Protein AF-A0A2V6YAL3-F1 (afdb_monomer)

Solvent-accessible surface area (backbone atoms only — not comparable to full-atom values): 5204 Å² total; per-residue (Å²): 131,84,65,44,78,44,51,44,71,63,53,30,43,54,57,60,66,85,93,27,43,47,34,50,29,23,36,39,36,76,48,81,47,75,46,86,51,91,97,44,70,51,72,48,80,48,75,50,37,27,46,46,32,33,28,68,37,95,60,84,72,71,31,61,65,84,72,46,71,30,43,75,29,73,70,41,59,53,54,52,51,52,54,49,54,64,71,64,71,117

Secondary structure (DSSP, 8-state):
---EEEEBTTTEE--EETTEEEEEEEEEEEEEEEEEETTEEEEEEEEEEEEEEEEESSSS--BS-SPPB-EE-HHHHHHHHHHHHHHT--

Nearest PDB structures (foldseek):
  4rlc-assembly1_A  TM=2.286E-01  e=4.740E+00  Pseudomonas aeruginosa
  4o9y-assembly2_G  TM=2.443E-01  e=4.481E+00  Photorhabdus luminescens

Foldseek 3Di:
DPWDKDWAPPFWALQADVPWGKGDIKTKDKDWDWDDDPPDIDIDIDIWMKDCWTDTHDDDGTDRPDITTIDTDPVVVVVVVVVVRVVPVD

pLDDT: mean 84.69, std 11.11, range [44.47, 96.94]

Mean predicted aligned error: 6.35 Å

Sequence (90 aa):
SDDFIAPIGVYADCGRVGSDRVEGEALVAFTLFAEPNGTWTRVQVNSKMRTHMQRKGSSGKLHPAPVYQCASTGRFEANLLDAVRELVKE

Radius of gyration: 15.74 Å; Cα contacts (8 Å, |Δi|>4): 170; chains: 1; bounding box: 41×21×46 Å

Structure (mmCIF, N/CA/C/O backbone):
data_AF-A0A2V6YAL3-F1
#
_entry.id   AF-A0A2V6YAL3-F1
#
loop_
_atom_site.group_PDB
_atom_site.id
_atom_site.type_symbol
_atom_site.label_atom_id
_atom_site.label_alt_id
_atom_site.label_comp_id
_atom_site.label_asym_id
_atom_site.label_entity_id
_atom_site.label_seq_id
_atom_site.pdbx_PDB_ins_code
_atom_sit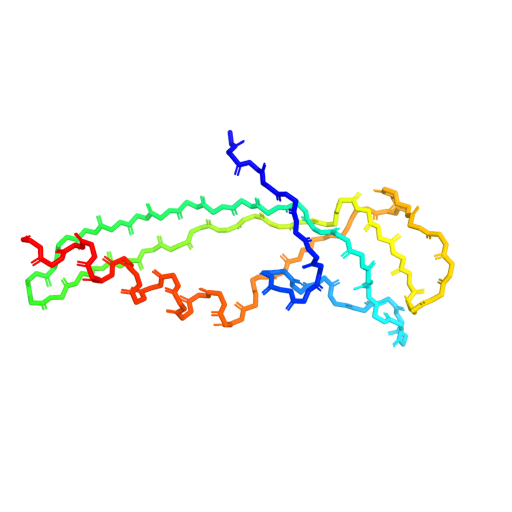e.Cartn_x
_atom_site.Cartn_y
_atom_site.Cartn_z
_atom_site.occupancy
_atom_site.B_iso_or_equiv
_atom_site.auth_seq_id
_atom_site.auth_comp_id
_atom_site.auth_asym_id
_atom_site.auth_atom_id
_atom_site.pdbx_PDB_model_num
ATOM 1 N N . SER A 1 1 ? 0.967 14.880 8.735 1.00 59.12 1 SER A N 1
ATOM 2 C CA . SER A 1 1 ? 0.622 13.595 8.109 1.00 59.12 1 SER A CA 1
ATOM 3 C C . SER A 1 1 ? 1.797 12.696 8.368 1.00 59.12 1 SER A C 1
ATOM 5 O O . SER A 1 1 ? 2.897 13.079 7.979 1.00 59.12 1 SER A O 1
ATOM 7 N N . ASP A 1 2 ? 1.592 11.603 9.098 1.00 80.00 2 ASP A N 1
ATOM 8 C CA . ASP A 1 2 ? 2.647 10.630 9.390 1.00 80.00 2 ASP A CA 1
ATOM 9 C C . ASP A 1 2 ? 2.800 9.710 8.180 1.00 80.00 2 ASP A C 1
ATOM 11 O O . ASP A 1 2 ? 2.354 8.564 8.155 1.00 80.00 2 ASP A O 1
ATOM 15 N N . ASP A 1 3 ? 3.355 10.290 7.120 1.00 85.00 3 ASP A N 1
ATOM 16 C CA . ASP A 1 3 ? 3.668 9.566 5.903 1.00 85.00 3 ASP A CA 1
ATOM 17 C C . ASP A 1 3 ? 4.863 8.651 6.192 1.00 85.00 3 ASP A C 1
ATOM 19 O O . ASP A 1 3 ? 5.900 9.106 6.682 1.00 85.00 3 ASP A O 1
ATOM 23 N N . PHE A 1 4 ? 4.751 7.371 5.848 1.00 90.38 4 PHE A N 1
ATOM 24 C CA . PHE A 1 4 ? 5.867 6.434 5.930 1.00 90.38 4 PHE A CA 1
ATOM 25 C C . PHE A 1 4 ? 6.156 5.813 4.567 1.00 90.38 4 PHE A C 1
ATOM 27 O O . PHE A 1 4 ? 5.288 5.718 3.697 1.00 90.38 4 PHE A O 1
ATOM 34 N N . ILE A 1 5 ? 7.411 5.416 4.367 1.00 94.25 5 ILE A N 1
ATOM 35 C CA . ILE A 1 5 ? 7.867 4.790 3.128 1.00 94.25 5 ILE A CA 1
ATOM 36 C C . ILE A 1 5 ? 7.845 3.276 3.316 1.00 94.25 5 ILE A C 1
ATOM 38 O O . ILE A 1 5 ? 8.344 2.760 4.316 1.00 94.25 5 ILE A O 1
ATOM 42 N N . ALA A 1 6 ? 7.273 2.564 2.350 1.00 92.25 6 ALA A N 1
ATOM 43 C CA . ALA A 1 6 ? 7.234 1.110 2.342 1.00 92.25 6 ALA A CA 1
ATOM 44 C C . ALA A 1 6 ? 7.397 0.548 0.925 1.00 92.25 6 ALA A C 1
ATOM 46 O O . ALA A 1 6 ? 7.038 1.221 -0.044 1.00 92.25 6 ALA A O 1
ATOM 47 N N . PRO A 1 7 ? 7.879 -0.696 0.770 1.00 93.69 7 PRO A N 1
ATOM 48 C CA . PRO A 1 7 ? 7.927 -1.338 -0.537 1.00 93.69 7 PRO A CA 1
ATOM 49 C C . PRO A 1 7 ? 6.532 -1.466 -1.169 1.00 93.69 7 PRO A C 1
ATOM 51 O O . PRO A 1 7 ? 5.553 -1.823 -0.499 1.00 93.69 7 PRO A O 1
ATOM 54 N N . ILE A 1 8 ? 6.448 -1.210 -2.475 1.00 92.94 8 ILE A N 1
ATOM 55 C CA . ILE A 1 8 ? 5.245 -1.476 -3.274 1.00 92.94 8 ILE A CA 1
ATOM 56 C C . ILE A 1 8 ? 4.936 -2.980 -3.202 1.00 92.94 8 ILE A C 1
ATOM 58 O O . ILE A 1 8 ? 5.834 -3.819 -3.217 1.00 92.94 8 ILE A O 1
ATOM 62 N N . GLY A 1 9 ? 3.658 -3.322 -3.063 1.00 88.69 9 GLY A N 1
ATOM 63 C CA . GLY A 1 9 ? 3.159 -4.682 -2.859 1.00 88.69 9 GLY A CA 1
ATOM 64 C C . GLY A 1 9 ? 2.993 -5.085 -1.390 1.00 88.69 9 GLY A C 1
ATOM 65 O O . GLY A 1 9 ? 2.284 -6.053 -1.117 1.00 88.69 9 GLY A O 1
ATOM 66 N N . VAL A 1 10 ? 3.578 -4.344 -0.439 1.00 87.50 10 VAL A N 1
ATOM 67 C CA . VAL A 1 10 ? 3.347 -4.576 0.999 1.00 87.50 10 VAL A CA 1
ATOM 68 C C . VAL A 1 10 ? 2.044 -3.905 1.426 1.00 87.50 10 VAL A C 1
ATOM 70 O O . VAL A 1 10 ? 1.073 -4.592 1.740 1.00 87.50 10 VAL A O 1
ATOM 73 N N . TYR A 1 11 ? 2.002 -2.572 1.375 1.00 86.94 11 TYR A N 1
ATOM 74 C CA . TYR A 1 11 ? 0.829 -1.777 1.767 1.00 86.94 11 TYR A CA 1
ATOM 75 C C . TYR A 1 11 ? 0.130 -1.098 0.593 1.00 86.94 11 TYR A C 1
ATOM 77 O O . TYR A 1 11 ? -1.063 -0.824 0.680 1.00 86.94 11 TYR A O 1
ATOM 85 N N . ALA A 1 12 ? 0.862 -0.851 -0.494 1.00 92.06 12 ALA A N 1
ATOM 86 C CA . ALA A 1 12 ? 0.385 -0.112 -1.652 1.00 92.06 12 ALA A CA 1
ATOM 87 C C . ALA A 1 12 ? 0.540 -0.931 -2.938 1.00 92.06 12 ALA A C 1
ATOM 89 O O . ALA A 1 12 ? 1.623 -1.451 -3.198 1.00 92.06 12 ALA A O 1
ATOM 90 N N . ASP A 1 13 ? -0.500 -0.999 -3.762 1.00 93.00 13 ASP A N 1
ATOM 91 C CA . ASP A 1 13 ? -0.444 -1.468 -5.147 1.00 93.00 13 ASP A CA 1
ATOM 92 C C . ASP A 1 13 ? -0.493 -0.260 -6.092 1.00 93.00 13 ASP A C 1
ATOM 94 O O . ASP A 1 13 ? -1.484 0.469 -6.151 1.00 93.00 13 ASP A O 1
ATOM 98 N N . CYS A 1 14 ? 0.606 -0.028 -6.810 1.00 94.06 14 CYS A N 1
ATOM 99 C CA . CYS A 1 14 ? 0.752 1.081 -7.755 1.00 94.06 14 CYS A CA 1
ATOM 100 C C . CYS A 1 14 ? 0.493 0.657 -9.214 1.00 94.06 14 CYS A C 1
ATOM 102 O O . CYS A 1 14 ? 0.697 1.446 -10.139 1.00 94.06 14 CYS A O 1
ATOM 104 N N . GLY A 1 15 ? 0.044 -0.583 -9.432 1.00 93.44 15 GLY A N 1
ATOM 105 C CA . GLY A 1 15 ? -0.409 -1.083 -10.721 1.00 93.44 15 GLY A CA 1
ATOM 106 C C . GLY A 1 15 ? 0.706 -1.340 -11.736 1.00 93.44 15 GLY A C 1
ATOM 107 O O . GLY A 1 15 ? 1.797 -1.828 -11.424 1.00 93.44 15 GLY A O 1
ATOM 108 N N . ARG A 1 16 ? 0.384 -1.080 -13.006 1.00 93.94 16 ARG A N 1
ATOM 109 C CA . ARG A 1 16 ? 1.246 -1.351 -14.162 1.00 93.94 16 ARG A CA 1
ATOM 110 C C . ARG A 1 16 ? 1.266 -0.172 -15.125 1.00 93.94 16 ARG A C 1
ATOM 112 O O . ARG A 1 16 ? 0.270 0.532 -15.272 1.00 93.94 16 ARG A O 1
ATOM 119 N N . VAL A 1 17 ? 2.376 -0.018 -15.841 1.00 88.25 17 VAL A N 1
ATOM 120 C CA . VAL A 1 17 ? 2.499 0.886 -16.989 1.00 88.25 17 VAL A CA 1
ATOM 121 C C . VAL A 1 17 ? 2.770 0.039 -18.225 1.00 88.25 17 VAL A C 1
ATOM 123 O O . VAL A 1 17 ? 3.866 -0.488 -18.398 1.00 88.25 17 VAL A O 1
ATOM 126 N N . GLY A 1 18 ? 1.760 -0.118 -19.082 1.00 89.00 18 GLY A N 1
ATOM 127 C CA . GLY A 1 18 ? 1.805 -1.124 -20.144 1.00 89.00 18 GLY A CA 1
ATOM 128 C C . GLY A 1 18 ? 1.802 -2.536 -19.549 1.00 89.00 18 GLY A C 1
ATOM 129 O O . GLY A 1 18 ? 0.946 -2.8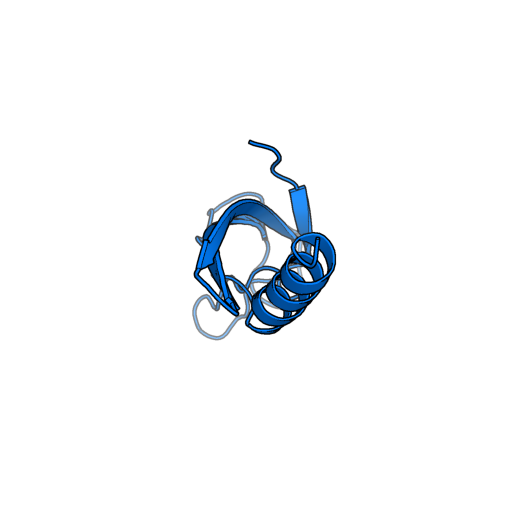60 -18.726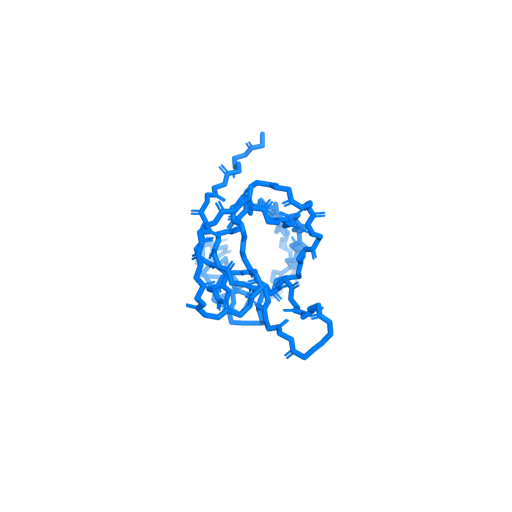 1.00 89.00 18 GLY A O 1
ATOM 130 N N . SER A 1 19 ? 2.764 -3.373 -19.942 1.00 90.25 19 SER A N 1
ATOM 131 C CA . SER A 1 19 ? 2.949 -4.725 -19.391 1.00 90.25 19 SER A CA 1
ATOM 132 C C . SER A 1 19 ? 3.638 -4.744 -18.027 1.00 90.25 19 SER A C 1
ATOM 134 O O . SER A 1 19 ? 3.503 -5.718 -17.277 1.00 90.25 19 SER A O 1
ATOM 136 N N . ASP A 1 20 ? 4.362 -3.678 -17.696 1.00 92.31 20 ASP A N 1
ATOM 137 C CA . ASP A 1 20 ? 5.348 -3.689 -16.626 1.00 92.31 20 A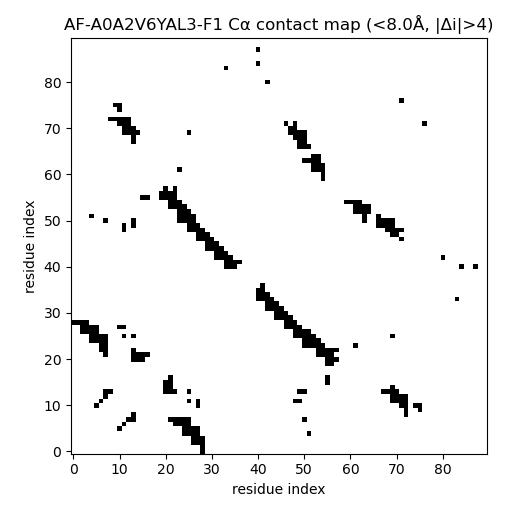SP A CA 1
ATOM 138 C C . ASP A 1 20 ? 4.733 -3.261 -15.300 1.00 92.31 20 ASP A C 1
ATOM 140 O O . ASP A 1 20 ? 4.046 -2.242 -15.219 1.00 92.31 20 ASP A O 1
ATOM 144 N N . ARG A 1 21 ? 5.001 -4.028 -14.240 1.00 92.94 21 ARG A N 1
ATOM 145 C CA . ARG A 1 21 ? 4.646 -3.627 -12.874 1.00 92.94 21 ARG A CA 1
ATOM 146 C C . ARG A 1 21 ? 5.437 -2.406 -12.445 1.00 92.94 21 ARG A C 1
ATOM 148 O O . ARG A 1 21 ? 6.614 -2.273 -12.780 1.00 92.94 21 ARG A O 1
ATOM 155 N N . VAL A 1 22 ? 4.769 -1.533 -11.703 1.00 94.44 22 VAL A N 1
ATOM 156 C CA . VAL A 1 22 ? 5.434 -0.457 -10.980 1.00 94.44 22 VAL A CA 1
ATOM 157 C C . VAL A 1 22 ? 6.029 -1.069 -9.718 1.00 94.44 22 VAL A C 1
ATOM 159 O O . VAL A 1 22 ? 5.304 -1.568 -8.865 1.00 94.44 22 VAL A O 1
ATOM 162 N N . GLU A 1 23 ? 7.351 -1.052 -9.629 1.00 95.00 23 GLU A N 1
ATOM 163 C CA . GLU A 1 23 ? 8.122 -1.621 -8.523 1.00 95.00 23 GLU A CA 1
ATOM 164 C C . GLU A 1 23 ? 8.888 -0.508 -7.801 1.00 95.00 23 GLU A C 1
ATOM 166 O O . GLU A 1 23 ? 9.191 0.530 -8.396 1.00 95.00 23 GLU A O 1
ATOM 171 N N . GLY A 1 24 ? 9.245 -0.731 -6.536 1.00 95.25 24 GLY A N 1
ATOM 172 C CA . GLY A 1 24 ? 9.998 0.227 -5.726 1.00 95.25 24 GLY A CA 1
ATOM 173 C C . GLY A 1 24 ? 9.310 0.527 -4.402 1.00 95.25 24 GLY A C 1
ATOM 174 O O . GLY A 1 24 ? 8.902 -0.387 -3.690 1.00 95.25 24 GLY A O 1
ATOM 175 N N . GLU A 1 25 ? 9.190 1.806 -4.075 1.00 96.00 25 GLU A N 1
ATOM 176 C CA . GLU A 1 25 ? 8.712 2.300 -2.790 1.00 96.00 25 GLU A CA 1
ATOM 177 C C . GLU A 1 25 ? 7.496 3.210 -2.966 1.00 96.00 25 GLU A C 1
ATOM 179 O O . GLU A 1 25 ? 7.431 4.040 -3.880 1.00 96.00 25 GLU A O 1
ATOM 184 N N . ALA A 1 26 ? 6.546 3.083 -2.049 1.00 95.56 26 ALA A N 1
ATOM 185 C CA . ALA A 1 26 ? 5.390 3.943 -1.911 1.00 95.56 26 ALA A CA 1
ATOM 186 C C . ALA A 1 26 ? 5.485 4.751 -0.620 1.00 95.56 26 ALA A C 1
ATOM 188 O O . ALA A 1 26 ? 5.922 4.264 0.419 1.00 95.56 26 ALA A O 1
ATOM 189 N N . LEU A 1 27 ? 5.029 5.990 -0.710 1.00 95.56 27 LEU A N 1
ATOM 190 C CA . LEU A 1 27 ? 4.743 6.845 0.421 1.00 95.56 27 LEU A CA 1
ATOM 191 C C . LEU A 1 27 ? 3.272 6.644 0.782 1.00 95.56 27 LEU A C 1
ATOM 193 O O . LEU A 1 27 ? 2.388 6.775 -0.074 1.00 95.56 27 LEU A O 1
ATOM 197 N N . VAL A 1 28 ? 3.039 6.270 2.031 1.0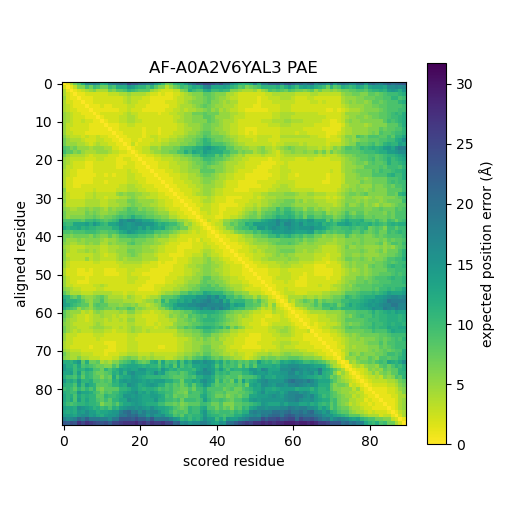0 92.19 28 VAL A N 1
ATOM 198 C CA . VAL A 1 28 ? 1.779 5.718 2.514 1.00 92.19 28 VAL A CA 1
ATOM 199 C C . VAL A 1 28 ? 1.335 6.482 3.753 1.00 92.19 28 VAL A C 1
ATOM 201 O O . VAL A 1 28 ? 2.135 6.743 4.648 1.00 92.19 28 VAL A O 1
ATOM 204 N N . ALA A 1 29 ? 0.049 6.818 3.801 1.00 91.19 29 ALA A N 1
ATOM 205 C CA . ALA A 1 29 ? -0.593 7.439 4.947 1.00 91.19 29 ALA A CA 1
ATOM 206 C C . ALA A 1 29 ? -1.990 6.853 5.158 1.00 91.19 29 ALA A C 1
ATOM 208 O O . ALA A 1 29 ? -2.723 6.606 4.194 1.00 91.19 29 ALA A O 1
ATOM 209 N N . PHE A 1 30 ? -2.367 6.680 6.423 1.00 85.06 30 PHE A N 1
ATOM 210 C CA . PHE A 1 30 ? -3.689 6.214 6.826 1.00 85.06 30 PHE A CA 1
ATOM 211 C C . PHE A 1 30 ? -4.228 7.049 7.976 1.00 85.06 30 PHE A C 1
ATOM 213 O O . PHE A 1 30 ? -3.486 7.518 8.834 1.00 85.06 30 PHE A O 1
ATOM 220 N N . THR A 1 31 ? -5.542 7.187 8.025 1.00 85.62 31 THR A N 1
ATOM 221 C CA . THR A 1 31 ? -6.265 7.711 9.177 1.00 85.62 31 THR A CA 1
ATOM 222 C C . THR A 1 31 ? -7.395 6.753 9.494 1.00 85.62 31 THR A C 1
ATOM 224 O O . THR A 1 31 ? -8.158 6.372 8.605 1.00 85.62 31 THR A O 1
ATOM 227 N N . LEU A 1 32 ? -7.481 6.355 10.758 1.00 83.31 32 LEU A N 1
ATOM 228 C CA . LEU A 1 32 ? -8.520 5.470 11.254 1.00 83.31 32 LEU A CA 1
ATOM 229 C C . LEU A 1 32 ? -9.491 6.248 12.121 1.00 83.31 32 LEU A C 1
ATOM 231 O O . LEU A 1 32 ? -9.087 6.949 13.044 1.00 83.31 32 LEU A O 1
ATOM 235 N N . PHE A 1 33 ? -10.770 6.068 11.833 1.00 85.88 33 PHE A N 1
ATOM 236 C CA . PHE A 1 33 ? -11.865 6.536 12.660 1.00 85.88 33 PHE A CA 1
ATOM 237 C C . PHE A 1 33 ? -12.573 5.302 13.195 1.00 85.88 33 PHE A C 1
ATOM 239 O O . PHE A 1 33 ? -13.036 4.473 12.412 1.00 85.88 33 PHE A O 1
ATOM 246 N N . ALA A 1 34 ? -12.616 5.161 14.513 1.00 85.75 34 ALA A N 1
ATOM 247 C CA . ALA A 1 34 ? -13.309 4.074 15.183 1.00 85.75 34 ALA A CA 1
ATOM 248 C C . ALA A 1 34 ? -14.346 4.666 16.137 1.00 85.75 34 ALA A C 1
ATOM 250 O O . ALA A 1 34 ? -14.026 5.566 16.911 1.00 85.75 34 ALA A O 1
ATOM 251 N N . GLU A 1 35 ? -15.576 4.164 16.078 1.00 84.25 35 GLU A N 1
ATOM 252 C CA . GLU A 1 35 ? -16.638 4.523 17.017 1.00 84.25 35 GLU A CA 1
ATOM 253 C C . GLU A 1 35 ? -17.338 3.265 17.555 1.00 84.25 35 GLU A C 1
ATOM 255 O O . GLU A 1 35 ? -17.536 2.295 16.805 1.00 84.25 35 GLU A O 1
ATOM 260 N N . PRO A 1 36 ? -17.733 3.253 18.840 1.00 83.06 36 PRO A N 1
ATOM 261 C CA . PRO A 1 36 ? -18.592 2.206 19.375 1.00 83.06 36 PRO A CA 1
ATOM 262 C C . PRO A 1 36 ? -19.941 2.191 18.650 1.00 83.06 36 PRO A C 1
ATOM 264 O O . PRO A 1 36 ? -20.542 3.238 18.414 1.00 83.06 36 PRO A O 1
ATOM 267 N N . ASN A 1 37 ? -20.455 1.005 18.334 1.00 82.12 37 ASN A N 1
ATOM 268 C CA . ASN A 1 37 ? -21.782 0.836 17.753 1.00 82.12 37 ASN A CA 1
ATOM 269 C C . ASN A 1 37 ? -22.489 -0.407 18.317 1.00 82.12 37 ASN A C 1
ATOM 271 O O . ASN A 1 37 ? -22.630 -1.445 17.666 1.00 82.12 37 ASN A O 1
ATOM 275 N N . GLY A 1 38 ? -22.931 -0.300 19.570 1.00 83.62 38 GLY A N 1
ATOM 276 C CA . GLY A 1 38 ? -23.563 -1.405 20.285 1.00 83.62 38 GLY A CA 1
ATOM 277 C C . GLY A 1 38 ? -22.568 -2.535 20.542 1.00 83.62 38 GLY A C 1
ATOM 278 O O . GLY A 1 38 ? -21.597 -2.348 21.264 1.00 83.62 38 GLY A O 1
ATOM 279 N N . THR A 1 39 ? -22.809 -3.710 19.955 1.00 81.81 39 THR A N 1
ATOM 280 C CA . THR A 1 39 ? -21.954 -4.902 20.116 1.00 81.81 39 THR A CA 1
ATOM 281 C C . THR A 1 39 ? -20.788 -4.973 19.124 1.00 81.81 39 THR A C 1
ATOM 283 O O . THR A 1 39 ? -20.059 -5.964 19.109 1.00 81.81 39 THR A O 1
ATOM 286 N N . TRP A 1 40 ? -20.613 -3.961 18.272 1.00 73.38 40 TRP A N 1
ATOM 287 C CA . TRP A 1 40 ? -19.544 -3.907 17.277 1.00 73.38 40 TRP A CA 1
ATOM 288 C C . TRP A 1 40 ? -18.951 -2.502 17.158 1.00 73.38 40 TRP A C 1
ATOM 290 O O . TRP A 1 40 ? -19.584 -1.515 17.512 1.00 73.38 40 TRP A O 1
ATOM 300 N N . THR A 1 41 ? -17.732 -2.407 16.631 1.00 79.94 41 THR A N 1
ATOM 301 C CA . THR A 1 41 ? -17.045 -1.132 16.377 1.00 79.94 41 THR A CA 1
ATOM 302 C C . THR A 1 41 ? -17.167 -0.776 14.904 1.00 79.94 41 THR A C 1
ATOM 304 O O . THR A 1 41 ? -16.787 -1.577 14.042 1.00 79.94 41 THR A O 1
ATOM 307 N N . ARG A 1 42 ? -17.679 0.418 14.589 1.00 81.94 42 ARG A N 1
ATOM 308 C CA . ARG A 1 42 ? -17.624 0.930 13.218 1.00 81.94 42 ARG A CA 1
ATOM 309 C C . ARG A 1 42 ? -16.236 1.508 12.989 1.00 81.94 42 ARG A C 1
ATOM 311 O O . ARG A 1 42 ? -15.812 2.395 13.721 1.00 81.94 42 ARG A O 1
ATOM 318 N N . VAL A 1 43 ? -15.544 0.999 11.973 1.00 81.75 43 VAL A N 1
ATOM 319 C CA . VAL A 1 43 ? -14.217 1.477 11.581 1.00 81.75 43 VAL A CA 1
ATOM 320 C C . VAL A 1 43 ? -14.285 2.025 10.165 1.00 81.75 43 VAL A C 1
ATOM 322 O O . VAL A 1 43 ? -14.768 1.352 9.256 1.00 81.75 43 VAL A O 1
ATOM 325 N N . GLN A 1 44 ? -13.781 3.239 9.979 1.00 83.94 44 GLN A N 1
ATOM 326 C CA . GLN A 1 44 ? -13.528 3.837 8.677 1.00 83.94 44 GLN A CA 1
ATOM 327 C C . GLN A 1 44 ? -12.028 4.080 8.537 1.00 83.94 44 GLN A C 1
ATOM 329 O O . GLN A 1 44 ? -11.404 4.705 9.393 1.00 83.94 44 GLN A O 1
ATOM 334 N N . VAL A 1 45 ? -11.458 3.610 7.431 1.00 82.81 45 VAL A N 1
ATOM 335 C CA . VAL A 1 45 ? -10.056 3.841 7.082 1.00 82.81 45 VAL A CA 1
ATOM 336 C C . VAL A 1 45 ? -10.017 4.789 5.897 1.00 82.81 45 VAL A C 1
ATOM 338 O O . VAL A 1 45 ? -10.651 4.538 4.875 1.00 82.81 45 VAL A O 1
ATOM 341 N N . ASN A 1 46 ? -9.282 5.884 6.038 1.00 85.94 46 ASN A N 1
ATOM 342 C CA . ASN A 1 46 ? -8.989 6.795 4.944 1.00 85.94 46 ASN A CA 1
ATOM 343 C C . ASN A 1 46 ? -7.506 6.676 4.606 1.00 85.94 46 ASN A C 1
ATOM 345 O O . ASN A 1 46 ? -6.663 6.815 5.492 1.00 85.94 46 ASN A O 1
ATOM 349 N N . SER A 1 47 ? -7.183 6.369 3.355 1.00 86.75 47 SER A N 1
ATOM 350 C CA . SER A 1 47 ? -5.819 6.073 2.927 1.00 86.75 47 SER A CA 1
ATOM 351 C C . SER A 1 47 ? -5.390 6.987 1.787 1.00 86.75 47 SER A C 1
ATOM 353 O O . SER A 1 47 ? -6.178 7.355 0.915 1.00 86.75 47 SER A O 1
ATOM 355 N N . LYS A 1 48 ? -4.114 7.370 1.792 1.00 91.38 48 LYS A N 1
ATOM 356 C CA . LYS A 1 48 ? -3.483 8.096 0.691 1.00 91.38 48 LYS A CA 1
ATOM 357 C C . LYS A 1 48 ? -2.146 7.450 0.387 1.00 91.38 48 LYS A C 1
ATOM 359 O O . LYS A 1 48 ? -1.283 7.363 1.256 1.00 91.38 48 LYS A O 1
ATOM 364 N N . MET A 1 49 ? -1.974 7.008 -0.855 1.00 94.00 49 MET A N 1
ATOM 365 C CA . MET A 1 49 ? -0.769 6.304 -1.278 1.00 94.00 49 MET A CA 1
ATOM 366 C C . MET A 1 49 ? -0.311 6.771 -2.643 1.00 94.00 49 MET A C 1
ATOM 368 O O . MET A 1 49 ? -1.111 6.987 -3.555 1.00 94.00 49 MET A O 1
ATOM 372 N N . ARG A 1 50 ? 1.002 6.900 -2.791 1.00 95.75 50 ARG A N 1
ATOM 373 C CA . ARG A 1 50 ? 1.636 7.237 -4.062 1.00 95.75 50 ARG A CA 1
ATOM 374 C C . ARG A 1 50 ? 3.047 6.687 -4.121 1.00 95.75 50 ARG A C 1
ATOM 376 O O . ARG A 1 50 ? 3.656 6.449 -3.083 1.00 95.75 50 ARG A O 1
ATOM 383 N N . THR A 1 51 ? 3.611 6.563 -5.311 1.00 96.94 51 THR A N 1
ATOM 384 C CA . THR A 1 51 ? 5.026 6.200 -5.449 1.00 96.94 51 THR A CA 1
ATOM 385 C C . THR A 1 51 ? 5.935 7.253 -4.811 1.00 96.94 51 THR A C 1
ATOM 387 O O . THR A 1 51 ? 5.740 8.454 -5.020 1.00 96.94 51 THR A O 1
ATOM 390 N N . HIS A 1 52 ? 6.942 6.793 -4.071 1.00 96.44 52 HIS A N 1
ATOM 391 C CA . HIS A 1 52 ? 8.063 7.602 -3.600 1.00 96.44 52 HIS A CA 1
ATOM 392 C C . HIS A 1 52 ? 9.237 7.507 -4.578 1.00 96.44 52 HIS A C 1
ATOM 394 O O . HIS A 1 52 ? 9.667 8.515 -5.131 1.00 96.44 52 HIS A O 1
ATOM 400 N N . MET A 1 53 ? 9.691 6.279 -4.838 1.00 96.69 53 MET A N 1
ATOM 401 C CA . MET A 1 53 ? 10.777 5.939 -5.754 1.00 96.69 53 MET A CA 1
ATOM 402 C C . MET A 1 53 ? 10.347 4.710 -6.550 1.00 96.69 53 MET A C 1
ATOM 404 O O . MET A 1 53 ? 10.107 3.660 -5.963 1.00 96.69 53 MET A O 1
ATOM 408 N N . GLN A 1 54 ? 10.218 4.824 -7.871 1.00 94.62 54 GLN A N 1
ATOM 409 C CA . GLN A 1 54 ? 9.637 3.767 -8.703 1.00 94.62 54 GLN A CA 1
ATOM 410 C C . GLN A 1 54 ? 10.467 3.433 -9.936 1.00 94.62 54 GLN A C 1
ATOM 412 O O . GLN A 1 54 ? 11.234 4.252 -10.444 1.00 94.62 54 GLN A O 1
ATOM 417 N N . ARG A 1 55 ? 10.257 2.229 -10.452 1.00 93.50 55 ARG A N 1
ATOM 418 C CA . ARG A 1 55 ? 10.683 1.819 -11.787 1.00 93.50 55 ARG A CA 1
ATOM 419 C C . ARG A 1 55 ? 9.601 0.976 -12.447 1.00 93.50 55 ARG A C 1
ATOM 421 O O . ARG A 1 55 ? 8.746 0.395 -11.780 1.00 93.50 55 ARG A O 1
ATOM 428 N N . LYS A 1 56 ? 9.696 0.871 -13.768 1.00 91.94 56 LYS A N 1
ATOM 429 C CA . LYS A 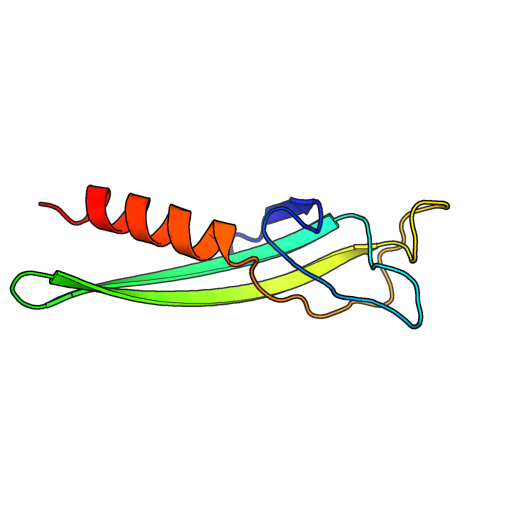1 56 ? 8.872 -0.035 -14.568 1.00 91.94 56 LYS A CA 1
ATOM 430 C C . LYS A 1 56 ? 9.622 -1.353 -14.722 1.00 91.94 56 LYS A C 1
ATOM 432 O O . LYS A 1 56 ? 10.752 -1.363 -15.202 1.00 91.94 56 LYS A O 1
ATOM 437 N N . GLY A 1 57 ? 8.997 -2.444 -14.298 1.00 86.38 57 GLY A N 1
ATOM 438 C CA . GLY A 1 57 ? 9.600 -3.769 -14.309 1.00 86.38 57 GLY A CA 1
ATOM 439 C C . GLY A 1 57 ? 10.620 -3.969 -13.185 1.00 86.38 57 GLY A C 1
ATOM 440 O O . GLY A 1 57 ? 10.749 -3.174 -12.256 1.00 86.38 57 GLY A O 1
ATOM 441 N N . SER A 1 58 ? 11.351 -5.079 -13.246 1.00 82.38 58 SER A N 1
ATOM 442 C CA . SER A 1 58 ? 12.239 -5.523 -12.163 1.00 82.38 58 SER A CA 1
ATOM 443 C C . SER A 1 58 ? 13.695 -5.068 -12.309 1.00 82.38 58 SER A C 1
ATOM 445 O O . SER A 1 58 ? 14.519 -5.375 -11.446 1.00 82.38 58 SER A O 1
ATOM 447 N N . SER A 1 59 ? 14.036 -4.336 -13.371 1.00 79.81 59 SER A N 1
ATOM 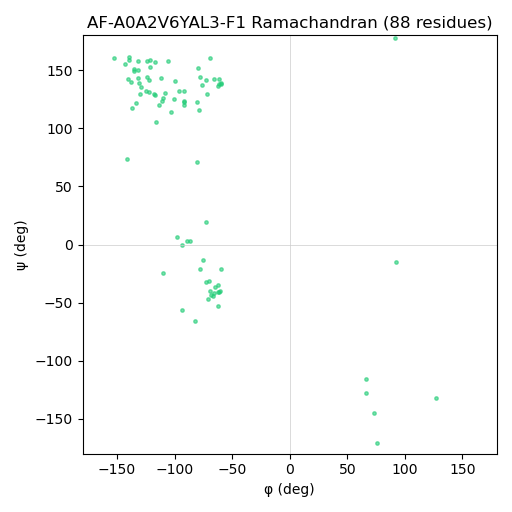448 C CA . SER A 1 59 ? 15.406 -3.921 -13.674 1.00 79.81 59 SER A CA 1
ATOM 449 C C . SER A 1 59 ? 15.528 -2.403 -13.825 1.00 79.81 59 SER A C 1
ATOM 451 O O . SER A 1 59 ? 14.552 -1.694 -14.054 1.00 79.81 59 SER A O 1
ATOM 453 N N . GLY A 1 60 ? 16.746 -1.889 -13.647 1.00 85.88 60 GLY A N 1
ATOM 454 C CA . GLY A 1 60 ? 17.030 -0.456 -13.719 1.00 85.88 60 GLY A CA 1
ATOM 455 C C . GLY A 1 60 ? 16.945 0.276 -12.377 1.00 85.88 60 GLY A C 1
ATOM 456 O O . GLY A 1 60 ? 16.669 -0.315 -11.326 1.00 85.88 60 GLY A O 1
ATOM 457 N N . LYS A 1 61 ? 17.256 1.576 -12.431 1.00 92.12 61 LYS A N 1
ATOM 458 C CA . LYS A 1 61 ? 17.302 2.478 -11.273 1.00 92.12 61 LYS A CA 1
ATOM 459 C C . LYS A 1 61 ? 15.897 2.938 -10.887 1.00 92.12 61 LYS A C 1
ATOM 461 O O . LYS A 1 61 ? 15.012 3.024 -11.732 1.00 92.12 61 LYS A O 1
ATOM 466 N N . LEU A 1 62 ? 15.717 3.247 -9.606 1.00 94.19 62 LEU A N 1
ATOM 467 C CA . LEU A 1 62 ? 14.500 3.882 -9.115 1.00 94.19 62 LEU A CA 1
ATOM 468 C C . LEU A 1 62 ? 14.517 5.380 -9.429 1.00 94.19 62 LEU A C 1
ATOM 470 O O . LEU A 1 62 ? 15.561 6.032 -9.356 1.00 94.19 62 LEU A O 1
ATOM 474 N N . HIS A 1 63 ? 13.345 5.919 -9.739 1.00 93.56 63 HIS A N 1
ATOM 475 C CA . HIS A 1 63 ? 13.133 7.314 -10.087 1.00 93.56 63 HIS A CA 1
ATOM 476 C C . HIS A 1 63 ? 11.967 7.899 -9.278 1.00 93.56 63 HIS A C 1
ATOM 478 O O . HIS A 1 63 ? 10.934 7.244 -9.140 1.00 93.56 63 HIS A O 1
ATOM 484 N N . PRO A 1 64 ? 12.078 9.145 -8.787 1.00 93.94 64 PRO A N 1
ATOM 485 C CA . PRO A 1 64 ? 11.009 9.787 -8.017 1.00 93.94 64 PRO A CA 1
ATOM 486 C C . PRO A 1 64 ? 9.837 10.263 -8.888 1.00 93.94 64 PRO A C 1
ATOM 488 O O . PRO A 1 64 ? 8.778 10.621 -8.379 1.00 93.94 64 PRO A O 1
ATOM 491 N N . ALA A 1 65 ? 10.030 10.302 -10.208 1.00 92.25 65 ALA A N 1
ATOM 492 C CA . ALA A 1 65 ? 9.043 10.756 -11.171 1.00 92.25 65 ALA A CA 1
ATOM 493 C C . ALA A 1 65 ? 8.917 9.761 -12.339 1.00 92.25 65 ALA A C 1
ATOM 495 O O . ALA A 1 65 ? 9.903 9.112 -12.701 1.00 92.25 65 ALA A O 1
ATOM 496 N N . PRO A 1 66 ? 7.731 9.662 -12.964 1.00 90.50 66 PRO A N 1
ATOM 497 C CA . PRO A 1 66 ? 6.473 10.297 -12.553 1.00 90.50 66 PRO A CA 1
ATOM 498 C C . PRO A 1 66 ? 5.898 9.686 -11.262 1.00 90.50 66 PRO A C 1
ATOM 500 O O . PRO A 1 66 ? 6.260 8.576 -10.877 1.00 90.50 66 PRO A O 1
ATOM 503 N N . VAL A 1 67 ? 5.009 10.429 -10.595 1.00 94.19 67 VAL A N 1
ATOM 504 C CA . VAL A 1 67 ? 4.334 9.985 -9.367 1.00 94.19 67 VAL A CA 1
ATOM 505 C C . VAL A 1 67 ? 3.009 9.316 -9.725 1.00 94.19 67 VAL A C 1
ATOM 507 O O . VAL A 1 67 ? 2.130 9.965 -10.290 1.00 94.19 67 VAL A O 1
ATOM 510 N N . TYR A 1 68 ? 2.845 8.046 -9.359 1.00 94.00 68 TYR A N 1
ATOM 511 C CA . TYR A 1 68 ? 1.603 7.295 -9.553 1.00 94.00 68 TYR A CA 1
ATOM 512 C C . TYR A 1 68 ? 0.796 7.240 -8.256 1.00 94.00 68 TYR A C 1
ATOM 514 O O . TYR A 1 68 ? 1.375 7.092 -7.180 1.00 94.00 68 TYR A O 1
ATOM 522 N N . GLN A 1 69 ? -0.531 7.367 -8.354 1.00 95.06 69 GLN A N 1
ATOM 523 C CA . GLN A 1 69 ? -1.424 7.050 -7.236 1.00 95.06 69 GLN A CA 1
ATOM 524 C C . GLN A 1 69 ? -1.485 5.534 -7.065 1.00 95.06 69 GLN A C 1
ATOM 526 O O . GLN A 1 69 ? -1.498 4.802 -8.055 1.00 95.06 69 GLN A O 1
ATOM 531 N N . CYS A 1 70 ? -1.521 5.084 -5.818 1.00 93.94 70 CYS A N 1
ATOM 532 C CA . CYS A 1 70 ? -1.574 3.669 -5.477 1.00 93.94 70 CYS A CA 1
ATOM 533 C C . CYS A 1 70 ? -2.826 3.383 -4.640 1.00 93.94 70 CYS A C 1
ATOM 535 O O . CYS A 1 70 ? -3.393 4.291 -4.029 1.00 93.94 70 CYS A O 1
ATOM 537 N N . ALA A 1 71 ? -3.247 2.125 -4.609 1.00 91.12 71 ALA A N 1
ATOM 538 C CA . ALA A 1 71 ? -4.341 1.641 -3.772 1.00 91.12 71 ALA A CA 1
ATOM 539 C C . ALA A 1 71 ? -3.799 0.825 -2.591 1.00 91.12 71 ALA A C 1
ATOM 541 O O . ALA A 1 71 ? -2.695 0.291 -2.673 1.00 91.12 71 ALA A O 1
ATOM 542 N N . SER A 1 72 ? -4.567 0.698 -1.508 1.00 88.62 72 SER A N 1
ATOM 543 C CA . SER A 1 72 ? -4.251 -0.236 -0.420 1.00 88.62 72 SER A CA 1
ATOM 544 C C . SER A 1 72 ? -4.229 -1.674 -0.923 1.00 88.62 72 SER A C 1
ATOM 546 O O . SER A 1 72 ? -5.053 -2.091 -1.737 1.00 88.62 72 SER A O 1
ATOM 548 N N . THR A 1 73 ? -3.302 -2.471 -0.402 1.00 83.56 73 THR A N 1
ATOM 549 C CA . THR A 1 73 ? -3.386 -3.923 -0.556 1.00 83.56 73 THR A CA 1
ATOM 550 C C . THR A 1 73 ? -4.452 -4.464 0.403 1.00 83.56 73 THR A C 1
ATOM 552 O O . THR A 1 73 ? -4.496 -4.093 1.577 1.00 83.56 73 THR A O 1
ATOM 555 N N . GLY A 1 74 ? -5.300 -5.393 -0.053 1.00 68.94 74 GLY A N 1
ATOM 556 C CA . GLY A 1 74 ? -6.359 -5.969 0.796 1.00 68.94 74 GLY A CA 1
ATOM 557 C C . GLY A 1 74 ? -5.838 -6.675 2.062 1.00 68.94 74 GLY A C 1
ATOM 558 O O . GLY A 1 74 ? -6.554 -6.803 3.050 1.00 68.94 74 GLY A O 1
ATOM 559 N N . ARG A 1 75 ? -4.560 -7.089 2.072 1.00 64.00 75 ARG A N 1
ATOM 560 C CA . ARG A 1 75 ? -3.901 -7.694 3.242 1.00 64.00 75 ARG A CA 1
ATOM 561 C C . ARG A 1 75 ? -3.661 -6.687 4.370 1.00 64.00 75 ARG A C 1
ATOM 563 O O . ARG A 1 75 ? -3.681 -7.066 5.536 1.00 64.00 75 ARG A O 1
ATOM 570 N N . PHE A 1 76 ? -3.435 -5.421 4.029 1.00 65.12 76 PHE A N 1
ATOM 571 C CA . PHE A 1 76 ? -3.266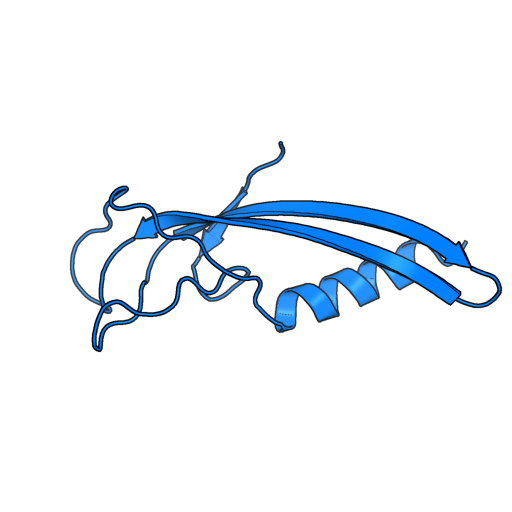 -4.361 5.013 1.00 65.12 76 PHE A CA 1
ATOM 572 C C . PHE A 1 76 ? -4.581 -4.032 5.717 1.00 65.12 76 PHE A C 1
ATOM 574 O O . PHE A 1 76 ? -4.619 -3.968 6.942 1.00 65.12 76 PHE A O 1
ATOM 581 N N . GLU A 1 77 ? -5.659 -3.871 4.949 1.00 64.44 77 GLU A N 1
ATOM 582 C CA . GLU A 1 77 ? -6.974 -3.520 5.494 1.00 64.44 77 GLU A CA 1
ATOM 583 C C . GLU A 1 77 ? -7.480 -4.581 6.475 1.00 64.44 77 GLU A C 1
ATOM 585 O O . GLU A 1 77 ? -7.983 -4.233 7.540 1.00 64.44 77 GLU A O 1
ATOM 590 N N . ALA A 1 78 ? -7.270 -5.866 6.167 1.00 65.75 78 ALA A N 1
ATOM 591 C CA . ALA A 1 78 ? -7.627 -6.967 7.059 1.00 65.75 78 ALA A CA 1
ATOM 592 C C . ALA A 1 78 ? -6.855 -6.917 8.393 1.00 65.75 78 ALA A C 1
ATOM 594 O O . ALA A 1 78 ? -7.468 -6.878 9.457 1.00 65.75 78 ALA A O 1
ATOM 595 N N . ASN A 1 79 ? -5.520 -6.838 8.340 1.00 66.94 79 ASN A N 1
ATOM 596 C CA . ASN A 1 79 ? -4.686 -6.827 9.548 1.00 66.94 79 ASN A CA 1
ATOM 597 C C . ASN A 1 79 ? -4.926 -5.583 10.418 1.00 66.94 79 ASN A C 1
ATOM 599 O O . ASN A 1 79 ? -4.889 -5.659 11.644 1.00 66.94 79 ASN A O 1
ATOM 603 N N . LEU A 1 80 ? -5.165 -4.432 9.786 1.00 69.69 80 LEU A N 1
ATOM 604 C CA . LEU A 1 80 ? -5.440 -3.183 10.485 1.00 69.69 80 LEU A CA 1
ATOM 605 C C . LEU A 1 80 ? -6.791 -3.229 11.207 1.00 69.69 80 LEU A C 1
ATOM 607 O O . LEU A 1 80 ? -6.884 -2.802 12.355 1.00 69.69 80 LEU A O 1
ATOM 611 N N . LEU A 1 81 ? -7.831 -3.759 10.556 1.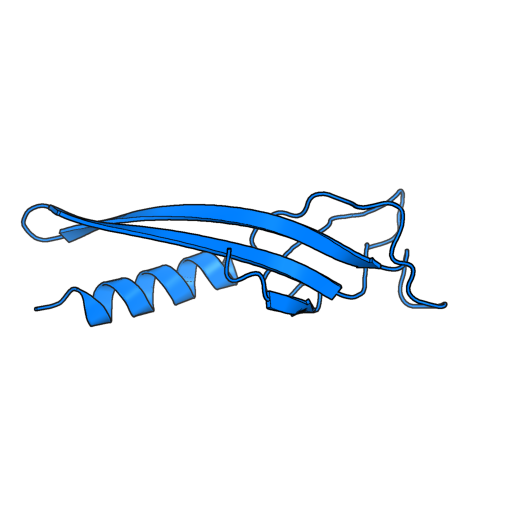00 69.81 81 LEU A N 1
ATOM 612 C CA . LEU A 1 81 ? -9.150 -3.910 11.170 1.00 69.81 81 LEU A CA 1
ATOM 613 C C . LEU A 1 81 ? -9.112 -4.843 12.380 1.00 69.81 81 LEU A C 1
ATOM 615 O O . LEU A 1 81 ? -9.746 -4.540 13.391 1.00 69.81 81 LEU A O 1
ATOM 619 N N . ASP A 1 82 ? -8.366 -5.944 12.300 1.00 71.81 82 ASP A N 1
ATOM 620 C CA . ASP A 1 82 ? -8.245 -6.887 13.412 1.00 71.81 82 ASP A CA 1
ATOM 621 C C . ASP A 1 82 ? -7.500 -6.267 14.604 1.00 71.81 82 ASP A C 1
ATOM 623 O O . ASP A 1 82 ? -8.007 -6.320 15.724 1.00 71.81 82 ASP A O 1
ATOM 627 N N . ALA A 1 83 ? -6.386 -5.564 14.369 1.00 69.25 83 ALA A N 1
ATOM 628 C CA . ALA A 1 83 ? -5.658 -4.858 15.428 1.00 69.25 83 ALA A CA 1
ATOM 629 C C . ALA A 1 83 ? -6.507 -3.763 16.106 1.00 69.25 83 ALA A C 1
ATOM 631 O O . ALA A 1 83 ? -6.494 -3.617 17.327 1.00 69.25 83 ALA A O 1
ATOM 632 N N . VAL A 1 84 ? -7.293 -3.007 15.331 1.00 69.31 84 VAL A N 1
ATOM 633 C CA . VAL A 1 84 ? -8.207 -1.989 15.881 1.00 69.31 84 VAL A CA 1
ATOM 634 C C . VAL A 1 84 ? -9.314 -2.633 16.709 1.00 69.31 84 VAL A C 1
ATOM 636 O O . VAL A 1 84 ? -9.651 -2.127 17.775 1.00 69.31 84 VAL A O 1
ATOM 639 N N . ARG A 1 85 ? -9.881 -3.754 16.251 1.00 68.50 85 ARG A N 1
ATOM 640 C CA . ARG A 1 85 ? -10.898 -4.493 17.014 1.00 68.50 85 ARG A CA 1
ATOM 641 C C . ARG A 1 85 ? -10.361 -5.011 18.344 1.00 68.50 85 ARG A C 1
ATOM 643 O O . ARG A 1 85 ? -11.125 -5.064 19.301 1.00 68.50 85 ARG A O 1
ATOM 650 N N . GLU A 1 86 ? -9.093 -5.408 18.410 1.00 68.81 86 GLU A N 1
ATOM 651 C CA . GLU A 1 86 ? -8.452 -5.802 19.669 1.00 68.81 86 GLU A CA 1
ATOM 652 C C . GLU A 1 86 ? -8.237 -4.611 20.608 1.00 68.81 86 GLU A C 1
ATOM 654 O O . GLU A 1 86 ? -8.485 -4.739 21.802 1.00 68.81 86 GLU A O 1
ATOM 659 N N . LEU A 1 87 ? -7.846 -3.450 20.078 1.00 65.75 87 LEU A N 1
ATOM 660 C CA . LEU A 1 87 ? -7.606 -2.238 20.870 1.00 65.75 87 LEU A CA 1
ATOM 661 C C . LEU A 1 87 ? -8.888 -1.573 21.391 1.00 65.75 87 LEU A C 1
ATOM 663 O O . LEU A 1 87 ? -8.869 -0.974 22.456 1.00 65.75 87 LEU A O 1
ATOM 667 N N . VAL A 1 88 ? -9.997 -1.660 20.650 1.00 65.06 88 VAL A N 1
ATOM 668 C CA . VAL A 1 88 ? -11.283 -1.032 21.022 1.00 65.06 88 VAL A CA 1
ATOM 669 C C . VAL A 1 88 ? -12.149 -1.960 21.892 1.00 65.06 88 VAL A C 1
ATOM 671 O O . VAL A 1 88 ? -13.263 -1.606 22.253 1.00 65.06 88 VAL A O 1
ATOM 674 N N . LYS A 1 89 ? -11.665 -3.154 22.256 1.00 59.28 89 LYS A N 1
ATOM 675 C CA . LYS A 1 89 ? -12.397 -4.132 23.087 1.00 59.28 89 LYS A CA 1
ATOM 676 C C . LYS A 1 89 ? -12.516 -3.766 24.579 1.00 59.28 89 LYS A C 1
ATOM 678 O O . LYS A 1 89 ? -12.805 -4.655 25.379 1.00 59.28 89 LYS A O 1
ATOM 683 N N . GLU A 1 90 ? -12.330 -2.503 24.947 1.00 44.47 90 GLU A N 1
ATOM 684 C CA . GLU A 1 90 ? -12.551 -2.004 26.313 1.00 44.47 90 GLU A CA 1
ATOM 685 C C . GLU A 1 90 ? -13.968 -1.451 26.505 1.00 44.47 90 GLU A C 1
ATOM 687 O O . GLU A 1 90 ? -14.378 -0.550 25.736 1.00 44.47 90 GLU A O 1
#